Protein AF-A0A7C8YI90-F1 (afdb_monomer_lite)

Secondary structure (DSSP, 8-state):
--BHHHHHHHS-TT-EEEEE-GGG-EEEEEB-TTSPBPSEEEE-B-TTT--B--EETTTTEEE-TTT--EEETTS-EEESS--SPPPEEEEEEETTEEEEEE---

Structure (mmCIF, N/CA/C/O backbone):
data_AF-A0A7C8YI90-F1
#
_entry.id   AF-A0A7C8YI90-F1
#
loop_
_atom_site.group_PDB
_atom_site.id
_atom_site.type_symbol
_atom_site.label_atom_id
_atom_site.label_alt_id
_atom_site.label_comp_id
_atom_site.label_asym_id
_atom_site.label_entity_id
_atom_site.label_seq_id
_atom_site.pdbx_PDB_ins_code
_atom_site.Cartn_x
_atom_site.Cartn_y
_atom_site.Cartn_z
_atom_site.occupancy
_atom_site.B_iso_or_equiv
_atom_site.auth_seq_id
_atom_site.auth_comp_id
_atom_site.auth_asym_id
_atom_site.auth_atom_id
_atom_site.pdbx_PDB_model_num
ATOM 1 N N . ASP A 1 1 ? -0.925 -7.917 16.051 1.00 84.75 1 ASP A N 1
ATOM 2 C CA . ASP A 1 1 ? -2.163 -7.342 15.486 1.00 84.75 1 ASP A CA 1
ATOM 3 C C . ASP A 1 1 ? -2.105 -5.829 15.500 1.00 84.75 1 ASP A C 1
ATOM 5 O O . ASP A 1 1 ? -1.540 -5.261 16.430 1.00 84.75 1 ASP A O 1
ATOM 9 N N . VAL A 1 2 ? -2.678 -5.187 14.484 1.00 96.38 2 VAL A N 1
ATOM 10 C CA . VAL A 1 2 ? -2.817 -3.728 14.419 1.00 96.38 2 VAL A CA 1
ATOM 11 C C . VAL A 1 2 ? -4.214 -3.351 14.909 1.00 96.38 2 VAL A C 1
ATOM 13 O O . VAL A 1 2 ? -5.208 -3.807 14.346 1.00 96.38 2 VAL A O 1
ATOM 16 N N . ILE A 1 3 ? -4.293 -2.529 15.958 1.00 98.06 3 ILE A N 1
ATOM 17 C CA . ILE A 1 3 ? -5.559 -2.012 16.498 1.00 98.06 3 ILE A CA 1
ATOM 18 C C . ILE A 1 3 ? -5.851 -0.664 15.843 1.00 98.06 3 ILE A C 1
ATOM 20 O O . ILE A 1 3 ? -5.068 0.270 16.000 1.00 98.06 3 ILE A O 1
ATOM 24 N N . ALA A 1 4 ? -6.970 -0.545 15.125 1.00 97.50 4 ALA A N 1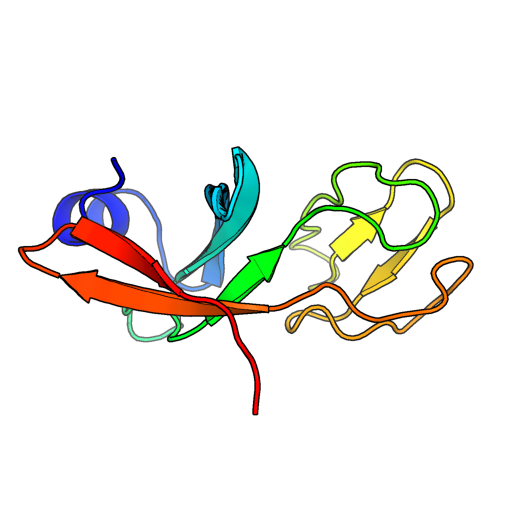
ATOM 25 C CA . ALA A 1 4 ? -7.253 0.611 14.272 1.00 97.50 4 ALA A CA 1
ATOM 26 C C . ALA A 1 4 ? -7.312 1.933 15.058 1.00 97.50 4 ALA A C 1
ATOM 28 O O . ALA A 1 4 ? -6.740 2.939 14.642 1.00 97.50 4 ALA A O 1
ATOM 29 N N . THR A 1 5 ? -7.952 1.927 16.230 1.00 97.25 5 THR A N 1
ATOM 30 C CA . THR A 1 5 ? -8.090 3.128 17.067 1.00 97.25 5 THR A CA 1
ATOM 31 C C . THR A 1 5 ? -6.756 3.602 17.632 1.00 97.25 5 THR A C 1
ATOM 33 O O . THR A 1 5 ? -6.504 4.801 17.671 1.00 97.25 5 THR A O 1
ATOM 36 N N . GLU A 1 6 ? -5.888 2.683 18.053 1.00 97.81 6 GLU A N 1
ATOM 37 C CA . GLU A 1 6 ? -4.553 3.020 18.551 1.00 97.81 6 GLU A CA 1
ATOM 38 C C . GLU A 1 6 ? -3.621 3.444 17.414 1.00 97.81 6 GLU A C 1
ATOM 40 O O . GLU A 1 6 ? -2.838 4.381 17.554 1.00 97.81 6 GLU A O 1
ATOM 45 N N . TRP A 1 7 ? -3.753 2.807 16.251 1.00 98.19 7 TRP A N 1
ATOM 46 C CA . TRP A 1 7 ? -2.998 3.168 15.060 1.00 98.19 7 TRP A CA 1
ATOM 47 C C . TRP A 1 7 ? -3.244 4.622 14.650 1.00 98.19 7 TRP A C 1
ATOM 49 O O . TRP A 1 7 ? -2.286 5.372 14.467 1.00 98.19 7 TRP A O 1
ATOM 59 N N . LEU A 1 8 ? -4.512 5.039 14.586 1.00 98.00 8 LEU A N 1
ATOM 60 C CA . LEU A 1 8 ? -4.921 6.388 14.175 1.00 98.00 8 LEU A CA 1
ATOM 61 C C . LEU A 1 8 ? -4.569 7.491 15.188 1.00 98.00 8 LEU A C 1
ATOM 63 O O . LEU A 1 8 ? -4.587 8.669 14.834 1.00 98.00 8 LEU A O 1
ATOM 67 N N . LYS A 1 9 ? -4.227 7.149 16.437 1.00 97.44 9 LYS A N 1
ATOM 68 C CA . LYS A 1 9 ? -3.665 8.124 17.391 1.00 97.44 9 LYS A CA 1
ATOM 69 C C . LYS A 1 9 ? -2.211 8.461 17.076 1.00 97.44 9 LYS A C 1
ATOM 71 O O . LYS A 1 9 ? -1.785 9.587 17.315 1.00 97.44 9 LYS A O 1
ATOM 76 N N . ASN A 1 10 ? -1.471 7.481 16.562 1.00 97.12 10 ASN A N 1
ATOM 77 C CA . ASN A 1 10 ? -0.022 7.555 16.391 1.00 97.12 10 ASN A CA 1
ATOM 78 C C . ASN A 1 10 ? 0.399 7.847 14.939 1.00 97.12 10 ASN A C 1
ATOM 80 O O . ASN A 1 10 ? 1.527 8.277 14.715 1.00 97.12 10 ASN A O 1
ATOM 84 N N . HIS A 1 11 ? -0.503 7.669 13.968 1.00 97.88 11 HIS A N 1
ATOM 85 C CA . HIS A 1 11 ? -0.248 7.893 12.543 1.00 97.88 11 HIS A CA 1
ATOM 86 C C . HIS A 1 11 ? -1.229 8.923 11.976 1.00 97.88 11 HIS A C 1
ATOM 88 O O . HIS A 1 11 ? -2.447 8.765 12.062 1.00 97.88 11 HIS A O 1
ATOM 94 N N . GLY A 1 12 ? -0.685 10.007 11.420 1.00 97.19 12 GLY A N 1
ATOM 95 C CA . GLY A 1 12 ? -1.466 11.128 10.901 1.00 97.19 12 GLY A CA 1
ATOM 96 C C . GLY A 1 12 ? -1.951 10.944 9.455 1.00 97.19 12 GLY A C 1
ATOM 97 O O . GLY A 1 12 ? -1.583 9.982 8.788 1.00 97.19 12 GLY A O 1
ATOM 98 N N . PRO A 1 13 ? -2.748 11.894 8.933 1.00 97.31 13 PRO A N 1
ATOM 99 C CA . PRO A 1 13 ? -3.182 11.906 7.537 1.00 97.31 13 PRO A CA 1
ATOM 100 C C . PRO A 1 13 ? -2.032 11.782 6.532 1.00 97.31 13 PRO A C 1
ATOM 102 O O . PRO A 1 13 ? -1.048 12.517 6.614 1.00 97.31 13 PRO A O 1
ATOM 105 N N . GLY A 1 14 ? -2.189 10.904 5.542 1.00 95.81 14 GLY A N 1
ATOM 106 C CA . GLY A 1 14 ? -1.185 10.632 4.513 1.00 95.81 14 GLY A CA 1
ATOM 107 C C . GLY A 1 14 ? -0.060 9.693 4.956 1.00 95.81 14 GLY A C 1
ATOM 108 O O . GLY A 1 14 ? 0.814 9.398 4.136 1.00 95.81 14 GLY A O 1
ATOM 109 N N . ASP A 1 15 ? -0.075 9.226 6.209 1.00 97.69 15 ASP A N 1
ATOM 110 C CA . ASP A 1 15 ? 0.892 8.254 6.706 1.00 97.69 15 ASP A CA 1
ATOM 111 C C . ASP A 1 15 ? 0.797 6.927 5.945 1.00 97.69 15 ASP A C 1
ATOM 113 O O . ASP A 1 15 ? -0.281 6.483 5.529 1.00 97.69 15 ASP A O 1
ATOM 117 N N . ARG A 1 16 ? 1.964 6.314 5.743 1.00 98.38 16 ARG A N 1
ATOM 118 C CA . ARG A 1 16 ? 2.127 5.026 5.076 1.00 98.38 16 ARG A CA 1
ATOM 119 C C . ARG A 1 16 ? 3.182 4.241 5.823 1.00 98.38 16 ARG A C 1
ATOM 121 O O . ARG A 1 16 ? 4.378 4.413 5.580 1.00 98.38 16 ARG A O 1
ATOM 128 N N . THR A 1 17 ? 2.726 3.337 6.674 1.00 98.50 17 THR A N 1
ATOM 129 C CA . THR A 1 17 ? 3.607 2.552 7.535 1.00 98.50 17 THR A CA 1
ATOM 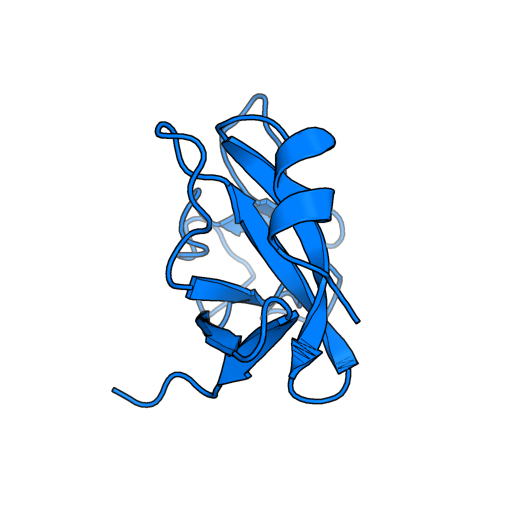130 C C . THR A 1 17 ? 3.429 1.062 7.266 1.00 98.50 17 THR A C 1
ATOM 132 O O . THR A 1 17 ? 2.332 0.585 6.964 1.00 98.50 17 THR A O 1
ATOM 135 N N . LEU A 1 18 ? 4.543 0.325 7.296 1.00 98.56 18 LEU A N 1
ATOM 136 C CA . LEU A 1 18 ? 4.560 -1.110 7.032 1.00 98.56 18 LEU A CA 1
ATOM 137 C C . LEU A 1 18 ? 3.950 -1.890 8.196 1.00 98.56 18 LEU A C 1
ATOM 139 O O . LEU A 1 18 ? 4.235 -1.639 9.365 1.00 98.56 18 LEU A O 1
ATOM 143 N N . THR A 1 19 ? 3.160 -2.891 7.840 1.00 98.56 19 THR A N 1
ATOM 144 C CA . THR A 1 19 ? 2.570 -3.881 8.738 1.00 98.56 19 THR A CA 1
ATOM 145 C C . THR A 1 19 ? 2.799 -5.277 8.161 1.00 98.56 19 THR A C 1
ATOM 147 O O . THR A 1 19 ? 3.191 -5.423 7.000 1.00 98.56 19 THR A O 1
ATOM 150 N N . GLN A 1 20 ? 2.564 -6.316 8.959 1.00 98.31 20 GLN A N 1
ATOM 151 C CA . GLN A 1 20 ? 2.511 -7.680 8.442 1.00 98.31 20 GLN A CA 1
ATOM 152 C C . GLN A 1 20 ? 1.148 -7.911 7.775 1.00 98.31 20 GLN A C 1
ATOM 154 O O . GLN A 1 20 ? 0.115 -7.795 8.432 1.00 98.31 20 GLN A O 1
ATOM 159 N N . GLY A 1 21 ? 1.151 -8.219 6.480 1.00 97.50 21 GLY A N 1
ATOM 160 C CA . GLY A 1 21 ? -0.048 -8.468 5.688 1.00 97.50 21 GLY A CA 1
ATOM 161 C C . GLY A 1 21 ? -0.303 -9.946 5.405 1.00 97.50 21 GLY A C 1
ATOM 162 O O . GLY A 1 21 ? 0.085 -10.842 6.162 1.00 97.50 21 GLY A O 1
ATOM 163 N N . LEU A 1 22 ? -0.975 -10.206 4.281 1.00 97.06 22 LEU A N 1
ATOM 164 C CA . LEU A 1 22 ? -1.294 -11.558 3.821 1.00 97.06 22 LEU A CA 1
ATOM 165 C C . LEU A 1 22 ? -0.020 -12.397 3.668 1.00 97.06 22 LEU A C 1
ATOM 167 O O . LEU A 1 22 ? 0.968 -11.936 3.105 1.00 97.06 22 LEU A O 1
ATOM 171 N N . LYS A 1 23 ? -0.050 -13.643 4.157 1.00 95.69 23 LYS A N 1
ATOM 172 C CA . LYS A 1 23 ? 1.082 -14.594 4.106 1.00 95.69 23 LYS A CA 1
ATOM 173 C C . LYS A 1 23 ? 2.385 -14.081 4.747 1.00 95.69 23 LYS A C 1
ATOM 175 O O . LYS A 1 23 ? 3.432 -14.686 4.553 1.00 95.69 23 LYS A O 1
ATOM 180 N N . GLY A 1 24 ? 2.315 -13.016 5.547 1.00 96.81 24 GLY A N 1
ATOM 181 C CA . GLY A 1 24 ? 3.476 -12.405 6.187 1.00 96.81 24 GLY A CA 1
ATOM 182 C C . GLY A 1 24 ? 4.174 -11.327 5.360 1.00 96.81 24 GLY A C 1
ATOM 183 O O . GLY A 1 24 ? 5.151 -10.762 5.847 1.00 96.81 24 GLY A O 1
ATOM 184 N N . ASP A 1 25 ? 3.678 -11.004 4.163 1.00 98.00 25 ASP A N 1
ATOM 185 C CA . ASP A 1 25 ? 4.290 -9.981 3.316 1.00 98.00 25 ASP A CA 1
ATOM 186 C C . ASP A 1 25 ? 4.184 -8.584 3.952 1.00 98.00 25 ASP A C 1
ATOM 188 O O . ASP A 1 25 ? 3.137 -8.231 4.511 1.00 98.00 25 ASP A O 1
ATOM 192 N N . PRO A 1 26 ? 5.222 -7.739 3.831 1.00 98.56 26 PRO A N 1
ATOM 193 C CA . PRO A 1 26 ? 5.157 -6.358 4.287 1.00 98.56 26 PRO A CA 1
ATOM 194 C C . PRO A 1 26 ? 4.108 -5.595 3.474 1.00 98.56 26 PRO A C 1
ATOM 196 O O . PRO A 1 26 ? 4.208 -5.482 2.254 1.00 98.56 26 PRO A O 1
ATOM 199 N N . THR A 1 27 ? 3.096 -5.060 4.150 1.00 98.81 27 THR A N 1
ATOM 200 C CA . THR A 1 27 ? 1.969 -4.360 3.523 1.00 98.81 27 THR A CA 1
ATOM 201 C C . THR A 1 27 ? 1.803 -2.988 4.154 1.00 98.81 27 THR A C 1
ATOM 203 O O . THR A 1 27 ? 1.732 -2.854 5.377 1.00 98.81 27 THR A O 1
ATOM 206 N N . TYR A 1 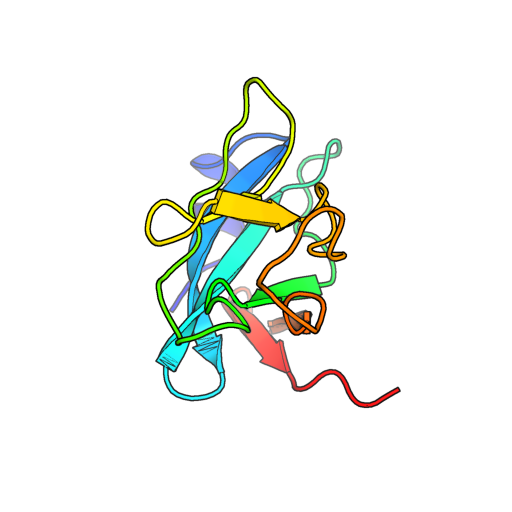28 ? 1.759 -1.954 3.322 1.00 98.81 28 TYR A N 1
ATOM 207 C CA . TYR A 1 28 ? 1.474 -0.597 3.759 1.00 98.81 28 TYR A CA 1
ATOM 208 C C . TYR A 1 28 ? 0.024 -0.471 4.200 1.00 98.81 28 TYR A C 1
ATOM 210 O O . TYR A 1 28 ? -0.888 -0.725 3.411 1.00 98.81 28 TYR A O 1
ATOM 218 N N . LEU A 1 29 ? -0.158 -0.007 5.434 1.00 98.69 29 LEU A N 1
ATOM 219 C CA . LEU A 1 29 ? -1.413 0.546 5.915 1.00 98.69 29 LEU A CA 1
ATOM 220 C C . LEU A 1 29 ? -1.389 2.061 5.681 1.00 98.69 29 LEU A C 1
ATOM 222 O O . LEU A 1 29 ? -0.417 2.731 6.041 1.00 98.69 29 LEU A O 1
ATOM 226 N N . VAL A 1 30 ? -2.429 2.582 5.031 1.00 98.50 30 VAL A N 1
ATOM 227 C CA . VAL A 1 30 ? -2.509 3.984 4.601 1.00 98.50 30 VAL A CA 1
ATOM 228 C C . VAL A 1 30 ? -3.551 4.715 5.436 1.00 98.50 30 VAL A C 1
ATOM 230 O O . VAL A 1 30 ? -4.678 4.238 5.575 1.00 98.50 30 VAL A O 1
ATOM 233 N N . VAL A 1 31 ? -3.182 5.881 5.965 1.00 98.38 31 VAL A N 1
ATOM 234 C CA . VAL A 1 31 ? -4.120 6.795 6.625 1.00 98.38 31 VAL A CA 1
ATOM 235 C C . VAL A 1 31 ? -4.539 7.871 5.631 1.00 98.38 31 VAL A C 1
ATOM 237 O O . VAL A 1 31 ? -3.709 8.609 5.098 1.00 98.38 31 VAL A O 1
ATOM 240 N N . GLU A 1 32 ? -5.834 7.970 5.371 1.00 97.38 32 GLU A N 1
ATOM 241 C CA . GLU A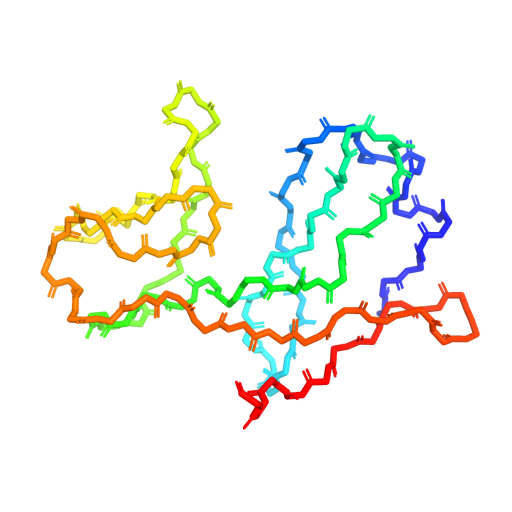 1 32 ? -6.417 8.942 4.457 1.00 97.38 32 GLU A CA 1
ATOM 242 C C . GLU A 1 32 ? -6.460 10.352 5.065 1.00 97.38 32 GLU A C 1
ATOM 244 O O . GLU A 1 32 ? -6.198 10.586 6.252 1.00 97.38 32 GLU A O 1
ATOM 249 N N . LYS A 1 33 ? -6.776 11.342 4.224 1.00 96.06 33 LYS A N 1
ATOM 250 C CA . LYS A 1 33 ? -6.779 12.761 4.622 1.00 96.06 33 LYS A CA 1
ATOM 251 C C . LYS A 1 33 ? -7.755 13.077 5.755 1.00 96.06 33 LYS A C 1
ATOM 253 O O . LYS A 1 33 ? -7.488 13.959 6.567 1.00 96.06 33 LYS A O 1
ATOM 258 N N . ASP A 1 34 ? -8.871 12.363 5.798 1.00 96.88 34 ASP A N 1
ATOM 259 C CA . ASP A 1 34 ? -9.938 12.500 6.789 1.00 96.88 34 ASP A CA 1
ATOM 260 C C . ASP A 1 34 ? -9.668 11.726 8.093 1.00 96.88 34 ASP A C 1
ATOM 262 O O . ASP A 1 34 ? -10.552 11.635 8.942 1.00 96.88 34 ASP A O 1
ATOM 266 N N . ARG A 1 35 ? -8.438 11.218 8.283 1.00 96.50 35 ARG A N 1
ATOM 267 C CA . ARG A 1 35 ? -8.022 10.390 9.430 1.00 96.50 35 ARG A CA 1
ATOM 268 C C . ARG A 1 35 ? -8.742 9.045 9.515 1.00 96.50 35 ARG A C 1
ATOM 270 O O . ARG A 1 35 ? -8.873 8.487 10.604 1.00 96.50 35 ARG A O 1
ATOM 277 N N . THR A 1 36 ? -9.168 8.503 8.382 1.00 97.50 36 THR A N 1
ATOM 278 C CA . THR A 1 36 ? -9.624 7.115 8.283 1.00 97.50 36 THR A CA 1
ATOM 279 C C . THR A 1 36 ? -8.527 6.220 7.709 1.00 97.50 36 THR A C 1
ATOM 281 O O . THR A 1 36 ? -7.535 6.700 7.163 1.00 97.50 36 THR A O 1
ATOM 284 N N . LEU A 1 37 ? -8.662 4.904 7.875 1.00 98.38 37 LEU A N 1
ATOM 285 C CA . LEU A 1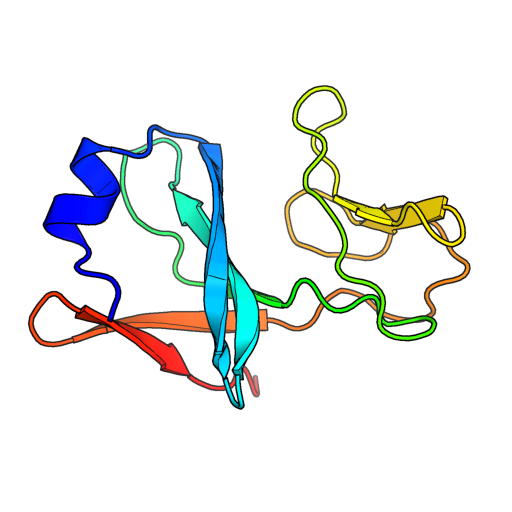 37 ? -7.811 3.950 7.165 1.00 98.38 37 LEU A CA 1
ATOM 286 C C . LEU A 1 37 ? -8.337 3.786 5.740 1.00 98.38 37 LEU A C 1
ATOM 288 O O . LEU A 1 37 ? -9.546 3.664 5.541 1.00 98.38 37 LEU A O 1
ATOM 292 N N . ALA A 1 38 ? -7.434 3.733 4.765 1.00 98.19 38 ALA A N 1
ATOM 293 C CA . ALA A 1 38 ? -7.805 3.371 3.406 1.00 98.19 38 ALA A CA 1
ATOM 294 C C . ALA A 1 38 ? -8.424 1.964 3.373 1.00 98.19 38 ALA A C 1
ATOM 296 O O . ALA A 1 38 ? -8.025 1.075 4.126 1.00 98.19 38 ALA A O 1
ATOM 297 N N . THR A 1 39 ? -9.347 1.731 2.440 1.00 97.94 39 THR A N 1
ATOM 298 C CA . THR A 1 39 ? -9.983 0.415 2.230 1.00 97.94 39 THR A CA 1
ATOM 299 C C . THR A 1 39 ? -9.072 -0.596 1.530 1.00 97.94 39 THR A C 1
ATOM 301 O O . THR A 1 39 ? -9.492 -1.709 1.210 1.00 97.94 39 THR A O 1
ATOM 304 N N . TYR A 1 40 ? -7.813 -0.230 1.290 1.00 98.31 40 TYR A N 1
ATOM 305 C CA . TYR A 1 40 ? -6.806 -1.058 0.648 1.00 98.31 40 TYR A CA 1
ATOM 306 C C . TYR A 1 40 ? -5.469 -0.981 1.394 1.00 98.31 40 TYR A C 1
ATOM 308 O O . TYR A 1 40 ? -5.078 0.063 1.915 1.00 98.31 40 TYR A O 1
ATOM 316 N N . GLY A 1 41 ? -4.749 -2.098 1.408 1.00 98.38 41 GLY A N 1
ATOM 317 C CA . GLY A 1 41 ? -3.329 -2.173 1.727 1.00 98.38 41 GLY A CA 1
ATOM 318 C C . GLY A 1 41 ? -2.507 -2.339 0.454 1.00 98.38 41 GLY A C 1
ATOM 319 O O . GLY A 1 41 ? -2.967 -2.955 -0.509 1.00 98.38 41 GLY A O 1
ATOM 320 N N . ILE A 1 42 ? -1.286 -1.805 0.446 1.00 98.75 42 ILE A N 1
ATOM 321 C CA . ILE A 1 42 ? -0.361 -1.936 -0.691 1.00 98.75 42 ILE A CA 1
ATOM 322 C C . ILE A 1 42 ? 0.764 -2.893 -0.297 1.00 98.75 42 ILE A C 1
ATOM 324 O O . ILE A 1 42 ? 1.544 -2.584 0.605 1.00 98.75 42 ILE A O 1
ATOM 328 N N . ASN A 1 43 ? 0.879 -4.038 -0.969 1.00 98.69 43 ASN A N 1
ATOM 329 C CA . ASN A 1 43 ? 1.989 -4.963 -0.754 1.00 98.69 43 ASN A CA 1
ATOM 330 C C . ASN A 1 43 ? 3.301 -4.282 -1.179 1.00 98.69 43 ASN A C 1
ATOM 332 O O . ASN A 1 43 ? 3.432 -3.802 -2.303 1.00 98.69 43 ASN A O 1
ATOM 336 N N . ALA A 1 44 ? 4.270 -4.209 -0.272 1.00 98.75 44 ALA A N 1
ATOM 337 C CA . ALA A 1 44 ? 5.524 -3.502 -0.491 1.00 98.75 44 ALA A CA 1
ATOM 338 C C . ALA A 1 44 ? 6.572 -4.339 -1.243 1.00 98.75 44 ALA A C 1
ATOM 340 O O . ALA A 1 44 ? 7.670 -3.848 -1.491 1.00 98.75 44 ALA A O 1
ATOM 341 N N . VAL A 1 45 ? 6.278 -5.590 -1.601 1.00 98.81 45 VAL A N 1
ATOM 342 C CA . VAL A 1 45 ? 7.193 -6.468 -2.336 1.00 98.81 45 VAL A CA 1
ATOM 343 C C . VAL A 1 45 ? 7.279 -6.024 -3.798 1.00 98.81 45 VAL A C 1
ATOM 345 O O . VAL A 1 45 ? 6.311 -6.062 -4.556 1.00 98.81 45 VAL A O 1
ATOM 348 N N . CYS A 1 46 ? 8.471 -5.602 -4.214 1.00 98.81 46 CYS A N 1
ATOM 349 C CA . CYS A 1 46 ? 8.745 -5.167 -5.577 1.00 98.81 46 CYS A CA 1
ATOM 350 C C . CYS A 1 46 ? 8.503 -6.309 -6.570 1.00 98.81 46 CYS A C 1
ATOM 352 O O . CYS A 1 46 ? 9.133 -7.362 -6.470 1.00 98.81 46 CYS A O 1
ATOM 354 N N . THR A 1 47 ? 7.699 -6.059 -7.602 1.00 98.75 47 THR A N 1
ATOM 355 C CA . THR A 1 47 ? 7.354 -7.058 -8.631 1.00 98.75 47 THR A CA 1
ATOM 356 C C . THR A 1 47 ? 8.501 -7.393 -9.588 1.00 98.75 47 THR A C 1
ATOM 358 O O . THR A 1 47 ? 8.343 -8.239 -10.461 1.00 98.75 47 THR A O 1
ATOM 361 N N . HIS A 1 48 ? 9.659 -6.739 -9.440 1.00 98.62 48 HIS A N 1
ATOM 362 C CA . HIS A 1 48 ? 10.878 -7.103 -10.159 1.00 98.62 48 HIS A CA 1
ATOM 363 C C . HIS A 1 48 ? 11.522 -8.364 -9.559 1.00 98.62 48 HIS A C 1
ATOM 365 O O . HIS A 1 48 ? 11.475 -9.424 -10.168 1.00 98.62 48 HIS A O 1
ATOM 371 N N . LEU A 1 49 ? 12.127 -8.242 -8.370 1.00 98.44 49 LEU A N 1
ATOM 372 C CA . LEU A 1 49 ? 12.894 -9.312 -7.706 1.00 98.44 49 LEU A CA 1
ATOM 373 C C . LEU A 1 49 ? 12.639 -9.380 -6.187 1.00 98.44 49 LEU A C 1
ATOM 375 O O . LEU A 1 49 ? 13.439 -9.939 -5.446 1.00 98.44 49 LEU A O 1
ATOM 379 N N . GLY A 1 50 ? 11.549 -8.780 -5.699 1.00 98.25 50 GLY A N 1
ATOM 380 C CA . GLY A 1 50 ? 11.064 -9.010 -4.334 1.00 98.25 50 GLY A CA 1
ATOM 381 C C . GLY A 1 50 ? 11.618 -8.115 -3.219 1.00 98.25 50 GLY A C 1
ATOM 382 O O . GLY A 1 50 ? 11.272 -8.324 -2.062 1.00 98.25 50 GLY A O 1
ATOM 383 N N . CYS A 1 51 ? 12.439 -7.100 -3.513 1.00 98.50 51 CYS A N 1
ATOM 384 C CA . CYS A 1 51 ? 12.847 -6.125 -2.488 1.00 98.50 51 CYS A CA 1
ATOM 385 C C . CYS A 1 51 ? 11.637 -5.395 -1.880 1.00 98.50 51 CYS A C 1
ATOM 387 O O . CYS A 1 51 ? 10.708 -5.050 -2.607 1.00 98.50 51 CYS A O 1
ATOM 389 N N . VAL A 1 52 ? 11.693 -5.047 -0.593 1.00 98.75 52 VAL A N 1
ATOM 390 C CA . VAL A 1 52 ? 10.689 -4.169 0.030 1.00 98.75 52 VAL A CA 1
ATOM 391 C C . VAL A 1 52 ? 10.874 -2.737 -0.480 1.00 98.75 52 VAL A C 1
ATOM 393 O O . VAL A 1 52 ? 11.972 -2.182 -0.420 1.00 98.75 52 VAL A O 1
ATOM 396 N N . VAL A 1 53 ? 9.814 -2.145 -1.025 1.00 98.81 53 VAL A N 1
ATOM 397 C CA . VAL A 1 53 ? 9.834 -0.817 -1.644 1.00 98.81 53 VAL A CA 1
ATOM 398 C C . VAL A 1 53 ? 9.428 0.240 -0.612 1.00 98.81 53 VAL A C 1
ATOM 400 O O . VAL A 1 53 ? 8.272 0.244 -0.201 1.00 98.81 53 VAL A O 1
ATOM 403 N N . PRO A 1 54 ? 10.322 1.159 -0.206 1.00 98.75 54 PRO A N 1
ATOM 404 C CA . PRO A 1 54 ? 9.990 2.231 0.720 1.00 98.75 54 PRO A CA 1
ATOM 405 C C . PRO A 1 54 ? 9.092 3.299 0.077 1.00 98.75 54 PRO A C 1
ATOM 407 O O . PRO A 1 54 ? 9.151 3.556 -1.131 1.00 98.75 54 PRO A O 1
ATOM 410 N N . TRP A 1 55 ? 8.310 3.977 0.915 1.00 98.69 55 TRP A N 1
ATOM 411 C CA . TRP A 1 55 ? 7.585 5.195 0.569 1.00 98.69 55 TRP A CA 1
ATOM 412 C C . TRP A 1 55 ? 8.521 6.409 0.590 1.00 98.69 55 TRP A C 1
ATOM 414 O O . TRP A 1 55 ? 9.167 6.689 1.597 1.00 98.69 55 TRP A O 1
ATOM 424 N N . ASN A 1 56 ? 8.566 7.159 -0.510 1.00 98.31 56 ASN A N 1
ATOM 425 C CA . ASN A 1 56 ? 9.210 8.462 -0.594 1.00 98.31 56 ASN A CA 1
ATOM 426 C C . ASN A 1 56 ? 8.128 9.551 -0.561 1.00 98.31 56 ASN A C 1
ATOM 428 O O . ASN A 1 56 ? 7.464 9.826 -1.563 1.00 98.31 56 ASN A O 1
ATOM 432 N N . ALA A 1 57 ? 7.971 10.182 0.603 1.00 96.69 57 ALA A N 1
ATOM 433 C CA . ALA A 1 57 ? 6.974 11.227 0.816 1.00 96.69 57 ALA A CA 1
ATOM 434 C C . ALA A 1 57 ? 7.252 12.506 0.009 1.00 96.69 57 ALA A C 1
ATOM 436 O O . ALA A 1 57 ? 6.308 13.156 -0.430 1.00 96.69 57 ALA A O 1
ATOM 437 N N . ALA A 1 58 ? 8.525 12.848 -0.225 1.00 97.50 58 ALA A N 1
ATOM 438 C CA . ALA A 1 58 ? 8.905 14.054 -0.961 1.00 97.50 58 ALA A CA 1
ATOM 439 C C . ALA A 1 58 ? 8.479 13.990 -2.437 1.00 97.50 58 ALA A C 1
ATOM 441 O O . ALA A 1 58 ? 8.060 14.993 -3.007 1.00 97.50 58 ALA A O 1
ATOM 442 N N . GLU A 1 59 ? 8.542 12.802 -3.041 1.00 97.75 59 GLU A N 1
ATOM 443 C CA . GLU A 1 59 ? 8.110 12.572 -4.424 1.00 97.75 59 GLU A CA 1
ATOM 444 C C . GLU A 1 59 ? 6.697 11.988 -4.551 1.00 97.75 59 GLU A C 1
ATOM 446 O O . GLU A 1 59 ? 6.207 11.818 -5.669 1.00 97.75 59 GLU A O 1
ATOM 451 N N . ASN A 1 60 ? 6.034 11.672 -3.433 1.00 97.44 60 ASN A N 1
ATOM 452 C CA . ASN A 1 60 ? 4.730 11.004 -3.400 1.00 97.44 60 ASN A CA 1
ATOM 453 C C . ASN A 1 60 ? 4.715 9.699 -4.237 1.00 97.44 60 ASN A C 1
ATOM 455 O O . ASN A 1 60 ? 3.797 9.441 -5.025 1.00 97.44 60 ASN A O 1
ATOM 459 N N . LYS A 1 61 ? 5.762 8.879 -4.073 1.00 98.44 61 LYS A N 1
ATOM 460 C CA . LYS A 1 61 ? 5.987 7.624 -4.809 1.00 98.44 61 LYS A CA 1
ATOM 461 C C . LYS A 1 61 ? 6.592 6.543 -3.925 1.00 98.44 61 LYS A C 1
ATOM 463 O O . LYS A 1 61 ? 7.303 6.832 -2.969 1.00 98.44 61 LYS A O 1
ATOM 468 N N . PHE A 1 62 ? 6.419 5.292 -4.330 1.00 98.81 62 PHE A N 1
ATOM 469 C CA . PHE A 1 62 ? 7.262 4.196 -3.863 1.00 98.81 62 PHE A CA 1
ATOM 470 C C . PHE A 1 62 ? 8.458 4.053 -4.802 1.00 98.81 62 PHE A C 1
ATOM 472 O O . PHE A 1 62 ? 8.277 3.971 -6.019 1.00 98.81 62 PHE A O 1
ATOM 479 N N . ILE A 1 63 ? 9.675 4.031 -4.257 1.00 98.75 63 ILE A N 1
ATOM 480 C CA . ILE A 1 63 ? 10.909 3.990 -5.054 1.00 98.75 63 ILE A CA 1
ATOM 481 C C . ILE A 1 63 ? 11.765 2.825 -4.577 1.00 98.75 63 ILE A C 1
ATOM 483 O O . ILE A 1 63 ? 12.280 2.831 -3.463 1.00 98.75 63 ILE A O 1
ATOM 487 N N . CYS A 1 64 ? 11.915 1.808 -5.425 1.00 98.75 64 CYS A N 1
ATOM 488 C CA . CYS A 1 64 ? 12.653 0.605 -5.071 1.00 98.75 64 CYS A CA 1
ATOM 489 C C . CYS A 1 64 ? 14.161 0.896 -5.074 1.00 98.75 64 CYS A C 1
ATOM 491 O O . CYS A 1 64 ? 14.702 1.207 -6.139 1.00 98.75 64 CYS A O 1
ATOM 493 N N . PRO A 1 65 ? 14.866 0.741 -3.939 1.00 98.50 65 PRO A N 1
ATOM 494 C CA . PRO A 1 65 ? 16.284 1.081 -3.844 1.00 98.50 65 PRO A CA 1
ATOM 495 C C . PRO A 1 65 ? 17.177 0.102 -4.611 1.00 98.50 65 PRO A C 1
ATOM 497 O O . PRO A 1 65 ? 18.305 0.439 -4.941 1.00 98.50 65 PRO A O 1
ATOM 500 N N . CYS A 1 66 ? 16.678 -1.099 -4.914 1.00 98.50 66 CYS A N 1
ATOM 501 C CA . CYS A 1 66 ? 17.472 -2.139 -5.560 1.00 98.50 66 CYS A CA 1
ATOM 502 C C . CYS A 1 66 ? 17.777 -1.813 -7.032 1.00 98.50 66 CYS A C 1
ATOM 504 O O . CYS A 1 66 ? 18.912 -1.953 -7.468 1.00 98.50 66 CYS A O 1
ATOM 506 N N . HIS A 1 67 ? 16.770 -1.379 -7.802 1.00 98.44 67 HIS A N 1
ATOM 507 C CA . HIS A 1 67 ? 16.911 -1.166 -9.255 1.00 98.44 67 HIS A CA 1
ATOM 508 C C . HIS A 1 67 ? 16.157 0.067 -9.782 1.00 98.44 67 HIS A C 1
ATOM 510 O O . HIS A 1 67 ? 16.052 0.258 -10.991 1.00 98.44 67 HIS A O 1
ATOM 516 N N . GLY A 1 68 ? 15.592 0.897 -8.900 1.00 98.38 68 GLY A N 1
ATOM 517 C CA . GLY A 1 68 ? 14.972 2.166 -9.284 1.00 98.38 68 GLY A CA 1
ATOM 518 C C . GLY A 1 68 ? 13.558 2.076 -9.862 1.00 98.38 68 GLY A C 1
ATOM 519 O O . GLY A 1 68 ? 13.070 3.090 -10.363 1.00 98.38 68 GLY A O 1
ATOM 520 N N . SER A 1 69 ? 12.884 0.919 -9.780 1.00 98.81 69 SER A N 1
ATOM 521 C CA . SER A 1 69 ? 11.453 0.825 -10.105 1.00 98.81 69 SER A CA 1
ATOM 522 C C . SER A 1 69 ? 10.664 1.845 -9.290 1.00 98.81 69 SER A C 1
ATOM 524 O O . SER A 1 69 ? 10.878 1.962 -8.080 1.00 98.81 69 SER A O 1
ATOM 526 N N . GLN A 1 70 ? 9.743 2.556 -9.934 1.00 98.88 70 GLN A N 1
ATOM 527 C CA . GLN A 1 70 ? 8.895 3.542 -9.270 1.00 98.88 70 GLN A CA 1
ATOM 528 C C . GLN A 1 70 ? 7.428 3.178 -9.424 1.00 98.88 70 GLN A C 1
ATOM 530 O O . GLN A 1 70 ? 6.980 2.780 -10.505 1.00 98.88 70 GLN A O 1
ATOM 535 N N . TYR A 1 71 ? 6.681 3.408 -8.353 1.00 98.88 71 TYR A N 1
ATOM 536 C CA . TYR A 1 71 ? 5.238 3.252 -8.303 1.00 98.88 71 TYR A CA 1
ATOM 537 C C . TYR A 1 71 ? 4.618 4.549 -7.787 1.00 98.88 71 TYR A C 1
ATOM 539 O O . TYR A 1 71 ? 5.208 5.235 -6.948 1.00 98.88 71 TYR A O 1
ATOM 547 N N . ASN A 1 72 ? 3.445 4.915 -8.294 1.00 98.62 72 ASN A N 1
ATOM 548 C CA . ASN A 1 72 ? 2.723 6.082 -7.793 1.00 98.62 72 ASN A CA 1
ATOM 549 C C . ASN A 1 72 ? 2.180 5.833 -6.370 1.00 98.62 72 ASN A C 1
ATOM 551 O O . ASN A 1 72 ? 2.314 4.747 -5.810 1.00 98.62 72 ASN A O 1
ATOM 555 N N . ASN A 1 73 ? 1.514 6.829 -5.794 1.00 97.88 73 ASN A N 1
ATOM 556 C CA . ASN A 1 73 ? 0.908 6.742 -4.462 1.00 97.88 73 ASN A CA 1
ATOM 557 C C . ASN A 1 73 ? -0.195 5.669 -4.300 1.00 97.88 73 ASN A C 1
ATOM 559 O O . ASN A 1 73 ? -0.624 5.410 -3.181 1.00 97.88 73 ASN A O 1
ATOM 563 N N . GLN A 1 74 ? -0.642 5.022 -5.373 1.00 97.62 74 GLN A N 1
ATOM 564 C CA . GLN A 1 74 ? -1.592 3.904 -5.345 1.00 97.62 74 GLN A CA 1
ATOM 565 C C . GLN A 1 74 ? -0.912 2.555 -5.635 1.00 97.62 74 GLN A C 1
ATOM 567 O O . GLN A 1 74 ? -1.587 1.544 -5.772 1.00 97.62 74 GLN A O 1
ATOM 572 N N . GLY A 1 75 ? 0.421 2.522 -5.760 1.00 98.31 75 GLY A N 1
ATOM 573 C CA . GLY A 1 75 ? 1.173 1.307 -6.082 1.00 98.31 75 GLY A CA 1
ATOM 574 C C . GLY A 1 75 ? 1.202 0.960 -7.575 1.00 98.31 75 GLY A C 1
ATOM 575 O O . GLY A 1 75 ? 1.816 -0.038 -7.955 1.00 98.31 75 GLY A O 1
ATOM 576 N N . LYS A 1 76 ? 0.617 1.791 -8.450 1.00 98.62 76 LYS A N 1
ATOM 577 C CA . LYS A 1 76 ? 0.678 1.596 -9.903 1.00 98.62 76 LYS A CA 1
ATOM 578 C C . LYS A 1 76 ? 2.100 1.812 -10.401 1.00 98.62 76 LYS A C 1
ATOM 580 O O . LYS A 1 76 ? 2.693 2.852 -10.112 1.00 98.62 76 LYS A O 1
ATOM 585 N N . VAL A 1 77 ? 2.627 0.876 -11.185 1.00 98.69 77 VAL A N 1
ATOM 586 C CA . VAL A 1 77 ? 3.954 1.025 -11.795 1.00 98.69 77 VAL A CA 1
ATOM 587 C C . VAL A 1 77 ? 3.987 2.239 -12.730 1.00 98.69 77 VAL A C 1
ATOM 589 O O . VAL A 1 77 ? 3.100 2.430 -13.563 1.00 98.69 77 VAL A O 1
ATOM 592 N N . VAL A 1 78 ? 5.008 3.081 -12.570 1.00 98.69 78 VAL A N 1
ATOM 593 C CA . VAL A 1 78 ? 5.247 4.266 -13.416 1.00 98.69 78 VAL A CA 1
ATOM 594 C C . VAL A 1 78 ? 6.648 4.284 -14.027 1.00 98.69 78 VAL A C 1
ATOM 596 O O . VAL A 1 78 ? 6.887 5.020 -14.980 1.00 98.69 78 VAL A O 1
ATOM 599 N N . ARG A 1 79 ? 7.577 3.471 -13.508 1.00 98.62 79 ARG A N 1
ATOM 600 C CA . ARG A 1 79 ? 8.920 3.285 -14.071 1.00 98.62 79 ARG A CA 1
ATOM 601 C C . ARG A 1 79 ? 9.427 1.876 -13.771 1.00 98.62 79 ARG A C 1
ATOM 603 O O . ARG A 1 79 ? 9.367 1.442 -12.622 1.00 98.62 79 ARG A O 1
ATOM 610 N N . GLY A 1 80 ? 9.947 1.201 -14.796 1.00 97.62 80 GLY A N 1
ATOM 611 C CA . GLY A 1 80 ? 10.568 -0.122 -14.680 1.00 97.62 80 GLY A CA 1
ATOM 612 C C . GLY A 1 80 ? 11.903 -0.112 -13.910 1.00 97.62 80 GLY A C 1
ATOM 613 O O . GLY A 1 80 ? 12.364 0.958 -13.503 1.00 97.62 80 GLY A O 1
ATOM 614 N N . PRO A 1 81 ? 12.544 -1.281 -13.717 1.00 98.44 81 PRO A N 1
ATOM 615 C CA . PRO A 1 81 ? 12.328 -2.541 -14.448 1.00 98.44 81 PRO A CA 1
ATOM 616 C C . PRO A 1 81 ? 11.155 -3.411 -13.968 1.00 98.44 81 PRO A C 1
ATOM 618 O O . PRO A 1 81 ? 10.885 -4.438 -14.580 1.00 98.44 81 PRO A O 1
ATOM 621 N N . ALA A 1 82 ? 10.456 -3.032 -12.895 1.00 98.69 82 ALA A N 1
ATOM 622 C CA . ALA A 1 82 ? 9.254 -3.740 -12.448 1.00 98.69 82 ALA A CA 1
ATOM 623 C C . ALA A 1 82 ? 8.224 -3.879 -13.591 1.00 98.69 82 ALA A C 1
ATOM 625 O O . ALA A 1 82 ? 7.856 -2.861 -14.184 1.00 98.69 82 ALA A O 1
ATOM 626 N N . PRO A 1 83 ? 7.753 -5.099 -13.905 1.00 98.25 83 PRO A N 1
ATOM 627 C CA . PRO A 1 83 ? 6.813 -5.324 -15.003 1.00 98.25 83 PRO A CA 1
ATOM 628 C C . PRO A 1 83 ? 5.356 -5.050 -14.609 1.00 98.25 83 PRO A C 1
ATOM 630 O O . PRO A 1 83 ? 4.511 -4.854 -15.477 1.00 98.25 83 PRO A O 1
ATOM 633 N N . LEU A 1 84 ? 5.049 -5.058 -13.308 1.00 98.62 84 LEU A N 1
ATOM 634 C CA . LEU A 1 84 ? 3.690 -5.003 -12.770 1.00 98.62 84 LEU A CA 1
ATOM 635 C C . LEU A 1 84 ? 3.592 -3.999 -11.619 1.00 98.62 84 LEU A C 1
ATOM 637 O O . LEU A 1 84 ? 4.585 -3.689 -10.963 1.00 98.62 84 LEU A O 1
ATOM 641 N N . SER A 1 85 ? 2.379 -3.523 -11.355 1.00 98.69 85 SER A N 1
ATOM 642 C CA . SER A 1 85 ? 2.061 -2.710 -10.174 1.00 98.69 85 SER A CA 1
ATOM 643 C C . SER A 1 85 ? 2.171 -3.526 -8.884 1.00 98.69 85 SER A C 1
ATOM 645 O O . SER A 1 85 ? 2.078 -4.751 -8.917 1.00 98.69 85 SER A O 1
ATOM 647 N N . LEU A 1 86 ? 2.344 -2.847 -7.751 1.00 98.69 86 LEU A N 1
ATOM 648 C CA . LEU A 1 86 ? 2.278 -3.481 -6.435 1.00 98.69 86 LEU A CA 1
ATOM 649 C C . LEU A 1 86 ? 0.889 -4.095 -6.217 1.00 98.69 86 LEU A C 1
ATOM 651 O O . LEU A 1 86 ? -0.123 -3.505 -6.598 1.00 98.69 86 LEU A O 1
ATOM 655 N N . ALA A 1 87 ? 0.854 -5.283 -5.617 1.00 98.38 87 ALA A N 1
ATOM 656 C CA . ALA A 1 87 ? -0.395 -5.974 -5.326 1.00 98.38 87 ALA A CA 1
ATOM 657 C C . ALA A 1 87 ? -1.188 -5.243 -4.234 1.00 98.38 87 ALA A C 1
ATOM 659 O O . ALA A 1 87 ? -0.608 -4.631 -3.333 1.00 98.38 87 ALA A O 1
ATOM 660 N N . LEU A 1 88 ? -2.513 -5.351 -4.300 1.00 98.31 88 LEU A N 1
ATOM 661 C CA . LEU A 1 88 ? -3.419 -4.807 -3.296 1.00 98.31 88 LEU A CA 1
ATOM 662 C C . LEU A 1 88 ? -4.030 -5.922 -2.445 1.00 98.31 88 LEU A C 1
ATOM 664 O O . LEU A 1 88 ? -4.139 -7.075 -2.865 1.00 98.31 88 LEU A O 1
ATOM 668 N N . ALA A 1 89 ? -4.456 -5.545 -1.249 1.00 98.44 89 ALA A N 1
ATOM 669 C CA . ALA A 1 89 ? -5.357 -6.315 -0.403 1.00 98.44 89 ALA A CA 1
ATOM 670 C C . ALA A 1 89 ? -6.471 -5.381 0.074 1.00 98.44 89 ALA A C 1
ATOM 672 O O . ALA A 1 89 ? -6.203 -4.203 0.305 1.00 98.44 89 ALA A O 1
ATOM 673 N N . HIS A 1 90 ? -7.695 -5.873 0.255 1.00 98.44 90 HIS A N 1
ATOM 674 C CA . HIS A 1 90 ? -8.704 -5.097 0.976 1.00 98.44 90 HIS A CA 1
ATOM 675 C C . HIS A 1 90 ? -8.259 -4.928 2.428 1.00 98.44 90 HIS A C 1
ATOM 677 O O . HIS A 1 90 ? -7.730 -5.867 3.026 1.00 98.44 90 HIS A O 1
ATOM 683 N N . CYS A 1 91 ? -8.468 -3.739 2.982 1.00 98.31 91 CYS A N 1
ATOM 684 C CA . CYS A 1 91 ? -8.184 -3.406 4.370 1.00 98.31 91 CYS A CA 1
ATOM 685 C C . CYS A 1 91 ? -9.506 -3.146 5.090 1.00 98.31 91 CYS A C 1
ATOM 687 O O . CYS A 1 91 ? -10.178 -2.147 4.832 1.00 98.31 91 CYS A O 1
ATOM 689 N N . ASN A 1 92 ? -9.857 -4.053 5.997 1.00 97.81 92 ASN A N 1
ATOM 690 C CA . ASN A 1 92 ? -11.077 -3.993 6.789 1.00 97.81 92 ASN A CA 1
ATOM 691 C C . ASN A 1 92 ? -10.737 -3.815 8.268 1.00 97.81 92 ASN A C 1
ATOM 693 O O . ASN A 1 92 ? -9.627 -4.120 8.708 1.00 97.81 92 ASN A O 1
ATOM 697 N N . VAL A 1 93 ? -11.717 -3.360 9.045 1.00 97.75 93 VAL A N 1
ATOM 698 C CA . VAL A 1 93 ? -11.643 -3.352 10.506 1.00 97.75 93 VAL A CA 1
ATOM 699 C C . VAL A 1 93 ? -12.700 -4.311 11.039 1.00 97.75 93 VAL A C 1
ATOM 701 O O . VAL A 1 93 ? -13.888 -4.080 10.832 1.00 97.75 93 VAL A O 1
ATOM 704 N N . ASP A 1 94 ? -12.261 -5.371 11.712 1.00 97.31 94 ASP A N 1
ATOM 705 C CA . ASP A 1 94 ? -13.117 -6.368 12.361 1.00 97.31 94 ASP A CA 1
ATOM 706 C C . ASP A 1 94 ? -12.764 -6.437 13.848 1.00 97.31 94 ASP A C 1
ATOM 708 O O . ASP A 1 94 ? -11.590 -6.527 14.206 1.00 97.31 94 ASP A O 1
ATOM 712 N N . ASP A 1 95 ? -13.766 -6.292 14.714 1.00 96.75 95 ASP A N 1
ATOM 713 C CA . ASP A 1 95 ? -13.597 -6.160 16.172 1.00 96.75 95 ASP A CA 1
ATOM 714 C C . ASP A 1 95 ? -12.472 -5.171 16.579 1.00 96.75 95 ASP A C 1
ATOM 716 O O . ASP A 1 95 ? -11.629 -5.420 17.442 1.00 96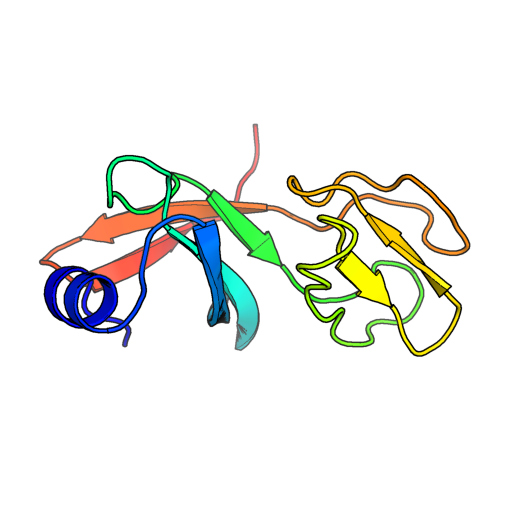.75 95 ASP A O 1
ATOM 720 N N . GLY A 1 96 ? -12.390 -4.036 15.870 1.00 97.06 96 GLY A N 1
ATOM 721 C CA . GLY A 1 96 ? -11.376 -2.994 16.091 1.00 97.06 96 GLY A CA 1
ATOM 722 C C . GLY A 1 96 ? -9.962 -3.324 15.589 1.00 97.06 96 GLY A C 1
ATOM 723 O O . GLY A 1 96 ? -9.071 -2.471 15.675 1.00 97.06 96 GLY A O 1
ATOM 724 N N . LYS A 1 97 ? -9.740 -4.519 15.035 1.00 98.12 97 LYS A N 1
ATOM 725 C CA . LYS A 1 97 ? -8.465 -4.965 14.461 1.00 98.12 97 LYS A CA 1
ATOM 726 C C . LYS A 1 97 ? -8.446 -4.778 12.952 1.00 98.12 97 LYS A C 1
ATOM 728 O O . LYS A 1 97 ? -9.436 -5.030 12.275 1.00 98.12 97 LYS A O 1
ATOM 733 N N . VAL A 1 98 ? -7.298 -4.380 12.415 1.00 98.31 98 VAL A N 1
ATOM 734 C CA . VAL A 1 98 ? -7.093 -4.316 10.964 1.00 98.31 98 VAL A CA 1
ATOM 735 C C . VAL A 1 98 ? -6.886 -5.726 10.416 1.00 98.31 98 VAL A C 1
ATOM 737 O O . VAL A 1 98 ? -5.979 -6.432 10.860 1.00 98.31 98 VAL A O 1
ATOM 740 N N . ILE A 1 99 ? -7.702 -6.107 9.434 1.00 98.12 99 ILE A N 1
ATOM 741 C CA . ILE A 1 99 ? -7.636 -7.385 8.725 1.00 98.12 99 ILE A CA 1
ATOM 742 C C . ILE A 1 99 ? -7.430 -7.125 7.232 1.00 98.12 99 ILE A C 1
ATOM 744 O O . ILE A 1 99 ? -8.159 -6.341 6.622 1.00 98.12 99 ILE A O 1
ATOM 748 N N . PHE A 1 100 ? -6.466 -7.828 6.636 1.00 98.31 100 PHE A N 1
ATOM 749 C CA . PHE A 1 100 ? -6.274 -7.837 5.189 1.00 98.31 100 PHE A CA 1
ATOM 750 C C . PHE A 1 100 ? -6.972 -9.033 4.543 1.00 98.31 100 PHE A C 1
ATOM 752 O O . PHE A 1 100 ? -6.879 -10.155 5.043 1.00 98.31 100 PHE A O 1
ATOM 759 N N . VAL A 1 101 ? -7.622 -8.803 3.403 1.00 98.00 101 VAL A N 1
ATOM 760 C CA . VAL A 1 101 ? -8.306 -9.831 2.600 1.00 98.00 101 VAL A CA 1
ATOM 761 C C . VAL A 1 101 ? -7.796 -9.761 1.154 1.00 98.00 101 VAL A C 1
ATOM 763 O O . VAL A 1 101 ? -7.532 -8.660 0.668 1.00 98.00 101 VAL A O 1
ATOM 766 N N . PRO A 1 102 ? -7.615 -10.893 0.445 1.00 97.75 102 PRO A N 1
ATOM 767 C CA . PRO A 1 102 ? -7.186 -10.874 -0.953 1.00 97.75 102 PRO A CA 1
ATOM 768 C C . PRO A 1 102 ? -8.083 -10.003 -1.844 1.00 97.75 102 PRO A C 1
ATOM 770 O O . PRO A 1 102 ? -9.306 -10.097 -1.769 1.00 97.75 102 PRO A O 1
ATOM 773 N N . TRP A 1 103 ? -7.467 -9.194 -2.707 1.00 95.62 103 TRP A N 1
ATOM 774 C CA . TRP A 1 103 ? -8.154 -8.420 -3.743 1.00 95.62 103 TRP A CA 1
ATOM 775 C C . TRP A 1 103 ? -8.243 -9.266 -5.018 1.00 95.62 103 TRP A C 1
ATOM 777 O O . TRP A 1 103 ? -7.206 -9.642 -5.566 1.00 95.62 103 TRP A O 1
ATOM 787 N N . THR A 1 104 ? -9.452 -9.624 -5.459 1.00 91.25 104 THR A N 1
ATOM 788 C CA . THR A 1 104 ? -9.656 -10.587 -6.571 1.00 91.25 104 THR A CA 1
ATOM 789 C C . THR A 1 104 ? -10.579 -10.100 -7.687 1.00 91.25 104 THR A C 1
ATOM 791 O O . THR A 1 104 ? -10.716 -10.800 -8.689 1.00 91.25 104 THR A O 1
ATOM 794 N N . GLU A 1 105 ? -11.179 -8.921 -7.521 1.00 83.38 105 GLU A N 1
ATOM 795 C CA . GLU A 1 105 ? -11.979 -8.236 -8.545 1.00 83.38 105 GLU A CA 1
ATOM 796 C C . GLU A 1 105 ? -11.133 -7.400 -9.512 1.00 83.38 105 GLU A C 1
ATOM 798 O O . GLU A 1 105 ? -10.058 -6.901 -9.093 1.00 83.38 105 GLU A O 1
#

InterPro domains:
  IPR005805 Rieske iron-sulphur protein, C-terminal [PR00162] (41-52)
  IPR005805 Rieske iron-sulphur protein, C-terminal [PR00162] (62-74)
  IPR005805 Rieske iron-sulphur protein, C-terminal [PR00162] (74-86)
  IPR014349 Rieske iron-sulphur protein [PTHR10134] (9-105)
  IPR017941 Rieske [2Fe-2S] iron-sulphur domain [PF00355] (23-85)
  IPR017941 Rieske [2Fe-2S] iron-sulphur domain [PS51296] (4-100)
  IPR036922 Rieske [2Fe-2S] iron-sulphur domain superfamily [G3DSA:2.102.10.10] (1-105)
  IPR036922 Rieske [2Fe-2S] iron-sulphur domain superfamily [SSF50022] (7-104)

pLDDT: mean 97.72, std 2.15, range [83.38, 98.88]

Foldseek 3Di:
DDQQVVCLVVAAAQDWDWDQAPPRFTWTFHQHNVSHTDQKIFGQQQQPHGARFDQDPVVQWTFGPPPGFIAHVVQATDDDPRPGGTAMWGWDADPRDTHTHHDDD

Sequence (105 aa):
DVIATEWLKNHGPGDRTLTQGLKGDPTYLVVEKDRTLATYGINAVCTHLGCVVPWNAAENKFICPCHGSQYNNQGKVVRGPAPLSLALAHCNVDDGKVIFVPWTE

Organism: Opuntia streptacantha (NCBI:txid393608)

Radius of gyration: 13.34 Å; chains: 1; bounding box: 31×29×34 Å